Protein AF-A0A955YD32-F1 (afdb_monomer)

Foldseek 3Di:
DDQVVLLVQLLLVVCLVVQLVLVVVVQVVVCVVVVDDRPLVVLSVLLSQLSSLLSSLLSLLQCVQVVQDDDDPSGHRDGNDPCSNVSSLVSLVVSLVSNVVSHVVRSVLSVVLSVLSCQCRPPVRVLCPPPVSVVVSVVSNRD

Solvent-accessible surface area (backbone atoms only — not comparable to full-atom values): 7394 Å² total; per-residue (Å²): 134,57,66,71,60,42,52,51,51,47,31,31,64,74,48,45,65,68,57,49,45,55,64,48,48,55,54,52,47,57,34,58,81,63,72,46,79,93,72,64,67,70,25,49,53,28,38,48,53,14,51,50,29,38,43,28,11,40,34,21,25,40,28,60,64,57,53,36,64,72,90,45,83,74,55,65,61,50,79,70,56,90,60,37,49,57,52,8,52,50,26,30,60,50,15,20,61,41,8,32,74,30,33,65,67,48,15,52,52,39,46,52,43,37,52,43,38,44,43,33,28,34,86,95,58,35,19,60,80,34,95,59,46,28,58,49,43,55,50,68,66,75,104

Nearest PDB structures (foldseek):
  8j8j-assembly1_B  TM=7.551E-01  e=2.997E-01  Mycobacterium tuberculosis H37Rv
  8j8k-assembly1_A  TM=7.435E-01  e=8.328E-01  Mycobacterium tuberculosis H37Rv
  6u1v-assembly1_B  TM=3.460E-01  e=3.253E+00  Streptomyces tsukubensis NRRL18488

Sequence (143 aa):
MSRPVAWWHLARPRMVPFLLLLPFFGFAFAHWDRALEMRGGDGLLWVFAAWTLLNAGTMWLNAELDRDEGDVLLGRAVPVPTGTASAGYVALLACVPVAWVGSPLSGAAAAVCAVLAVFYSHPALAWKGHPVGGPFVNVVGYG

Mean predicted aligned error: 3.74 Å

Secondary structure (DSSP, 8-state):
--HHHHHHHHT-GGGHHHHHHHHHHHHHHHHHHTTPPP--HHHHHHHHHHHHHHHHHHHHHHHHHHTT-S--TTS------TTHHHHHHHHHHHHHHHHHHH-HHHHHHHHHHHHHHHHHH-TTT-GGGSTTHHHHHHHHHH-

pLDDT: mean 93.25, std 6.15, range [55.59, 98.62]

Structure (mmCIF, N/CA/C/O backbone):
data_AF-A0A955YD32-F1
#
_entry.id   AF-A0A955YD32-F1
#
loop_
_atom_site.group_PDB
_atom_site.id
_atom_site.type_symbol
_atom_site.label_atom_id
_atom_site.label_alt_id
_atom_site.label_comp_id
_atom_site.label_asym_id
_atom_site.label_entity_i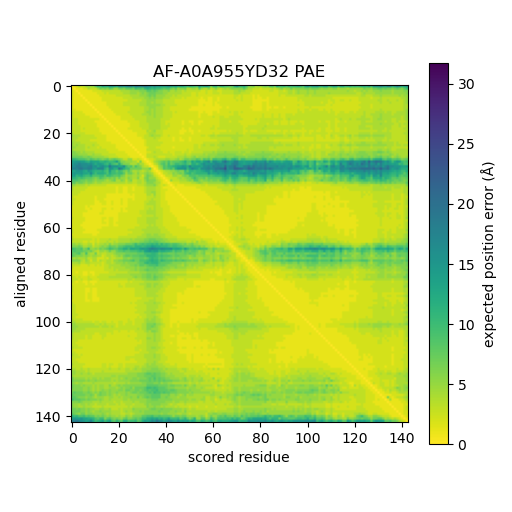d
_atom_site.label_seq_id
_atom_site.pdbx_PDB_ins_code
_atom_site.Cartn_x
_atom_site.Cartn_y
_atom_site.Cartn_z
_atom_site.occupancy
_atom_site.B_iso_or_equiv
_atom_site.auth_seq_id
_atom_site.auth_comp_id
_atom_site.auth_asym_id
_atom_site.auth_atom_id
_atom_site.pdbx_PDB_model_num
ATOM 1 N N . MET A 1 1 ? 1.771 -0.005 25.015 1.00 85.19 1 MET A N 1
ATOM 2 C CA . MET A 1 1 ? 2.536 0.067 23.746 1.00 85.19 1 MET A CA 1
ATOM 3 C C . MET A 1 1 ? 2.438 1.485 23.203 1.00 85.19 1 MET A C 1
ATOM 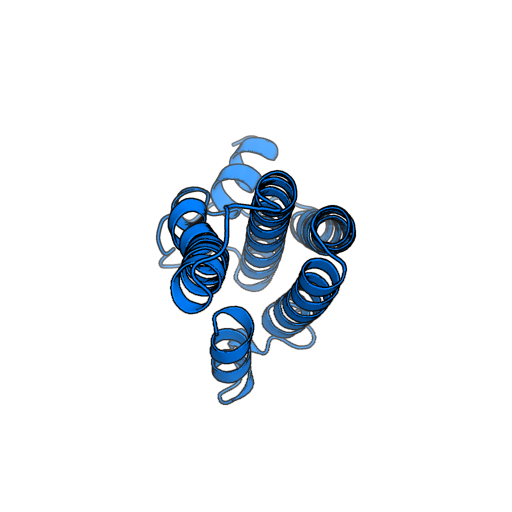5 O O . MET A 1 1 ? 1.363 2.060 23.303 1.00 85.19 1 MET A O 1
ATOM 9 N N . SER A 1 2 ? 3.524 2.071 22.690 1.00 94.00 2 SER A N 1
ATOM 10 C CA . SER A 1 2 ? 3.477 3.417 22.097 1.00 94.00 2 SER A CA 1
ATOM 11 C C . SER A 1 2 ? 2.822 3.391 20.707 1.00 94.00 2 SER A C 1
ATOM 13 O O . SER A 1 2 ? 2.841 2.358 20.034 1.00 94.00 2 SER A O 1
ATOM 15 N N . ARG A 1 3 ? 2.257 4.524 20.257 1.00 94.44 3 ARG A N 1
ATOM 16 C CA . ARG A 1 3 ? 1.618 4.629 18.927 1.00 94.44 3 ARG A CA 1
ATOM 17 C C . ARG A 1 3 ? 2.545 4.213 17.770 1.00 94.44 3 ARG A C 1
ATOM 19 O O . ARG A 1 3 ? 2.097 3.417 16.952 1.00 94.44 3 ARG A O 1
ATOM 26 N N . PRO A 1 4 ? 3.824 4.641 17.714 1.00 95.00 4 PRO A N 1
ATOM 27 C CA . PRO A 1 4 ? 4.719 4.237 16.628 1.00 95.00 4 PRO A CA 1
ATOM 28 C C . PRO A 1 4 ? 4.963 2.726 16.582 1.00 95.00 4 PRO A C 1
ATOM 30 O O . PRO A 1 4 ? 4.997 2.137 15.507 1.00 95.00 4 PRO A O 1
ATOM 33 N N . VAL A 1 5 ? 5.076 2.078 17.746 1.00 95.69 5 VAL A N 1
ATOM 34 C CA . VAL A 1 5 ? 5.266 0.622 17.828 1.00 95.69 5 VAL A CA 1
ATOM 35 C C . VAL A 1 5 ? 4.006 -0.117 17.372 1.00 95.69 5 VAL A C 1
ATOM 37 O O . VAL A 1 5 ? 4.107 -1.115 16.662 1.00 95.69 5 VAL A O 1
ATOM 40 N N . ALA A 1 6 ? 2.820 0.385 17.729 1.00 95.56 6 ALA A N 1
ATOM 41 C CA . ALA A 1 6 ? 1.561 -0.171 17.245 1.00 95.56 6 ALA A CA 1
ATOM 42 C C . ALA A 1 6 ? 1.452 -0.053 15.717 1.00 95.56 6 ALA A C 1
ATOM 44 O O . ALA A 1 6 ? 1.235 -1.061 15.052 1.00 95.56 6 ALA A O 1
ATOM 45 N N . TRP A 1 7 ? 1.700 1.129 15.144 1.00 96.69 7 TRP A N 1
ATOM 46 C CA . TRP A 1 7 ? 1.692 1.321 13.689 1.00 96.69 7 TRP A CA 1
ATOM 47 C C . TRP A 1 7 ? 2.724 0.467 12.961 1.00 96.69 7 TRP A C 1
ATOM 49 O O . TRP A 1 7 ? 2.404 -0.093 11.915 1.00 96.69 7 TRP A O 1
ATOM 59 N N . TRP A 1 8 ? 3.921 0.301 13.525 1.00 96.44 8 TRP A N 1
ATOM 60 C CA . TRP A 1 8 ? 4.927 -0.608 12.982 1.00 96.44 8 TRP A CA 1
ATOM 61 C C . TRP A 1 8 ? 4.416 -2.048 12.913 1.00 96.44 8 TRP A C 1
ATOM 63 O O . TRP A 1 8 ? 4.560 -2.711 11.890 1.00 96.44 8 TRP A O 1
ATOM 73 N N . HIS A 1 9 ? 3.777 -2.540 13.977 1.00 95.44 9 HIS A N 1
ATOM 74 C CA . HIS A 1 9 ? 3.185 -3.874 13.958 1.00 95.44 9 HIS A CA 1
ATOM 75 C C . HIS A 1 9 ? 2.033 -3.972 12.959 1.00 95.44 9 HIS A C 1
ATOM 77 O O . HIS A 1 9 ? 1.997 -4.931 12.184 1.00 95.44 9 HIS A O 1
ATOM 83 N N . LEU A 1 10 ? 1.125 -2.994 12.955 1.00 96.75 10 LEU A N 1
ATOM 84 C CA . LEU A 1 10 ? -0.020 -2.945 12.047 1.00 96.75 10 LEU A CA 1
ATOM 85 C C . LEU A 1 10 ? 0.399 -2.874 10.579 1.00 96.75 10 LEU A C 1
ATOM 87 O O . LEU A 1 10 ? -0.282 -3.452 9.752 1.00 96.75 10 LEU A O 1
ATOM 91 N N . ALA A 1 11 ? 1.545 -2.274 10.247 1.00 96.69 11 ALA A N 1
ATOM 92 C CA . ALA A 1 11 ? 2.058 -2.228 8.876 1.00 96.69 11 ALA A CA 1
ATOM 93 C C . ALA A 1 11 ? 2.521 -3.597 8.329 1.00 96.69 11 ALA A C 1
ATOM 95 O O . ALA A 1 11 ? 2.896 -3.693 7.163 1.00 96.69 11 ALA A O 1
ATOM 96 N N . ARG A 1 12 ? 2.530 -4.657 9.155 1.00 95.88 12 ARG A N 1
ATOM 97 C CA . ARG A 1 12 ? 2.945 -6.025 8.783 1.00 95.88 12 ARG A CA 1
ATOM 98 C C . ARG A 1 12 ? 4.284 -6.060 8.028 1.00 95.88 12 ARG A C 1
ATOM 100 O O . ARG A 1 12 ? 4.360 -6.604 6.929 1.00 95.88 12 ARG A O 1
ATOM 107 N N . PRO A 1 13 ? 5.385 -5.550 8.611 1.00 95.88 13 PRO A N 1
ATOM 108 C CA . PRO A 1 13 ? 6.667 -5.413 7.912 1.00 95.88 13 PRO A CA 1
ATOM 109 C C . PRO A 1 13 ? 7.230 -6.746 7.403 1.00 95.88 13 PRO A C 1
ATOM 111 O O . PRO A 1 13 ? 7.948 -6.770 6.412 1.00 95.88 13 PRO A O 1
ATOM 114 N N . ARG A 1 14 ? 6.867 -7.874 8.030 1.00 95.69 14 ARG A N 1
ATOM 115 C CA . ARG A 1 14 ? 7.253 -9.216 7.564 1.00 95.69 14 ARG A CA 1
ATOM 116 C C . ARG A 1 14 ? 6.643 -9.593 6.211 1.00 95.69 14 ARG A C 1
ATOM 118 O O . ARG A 1 1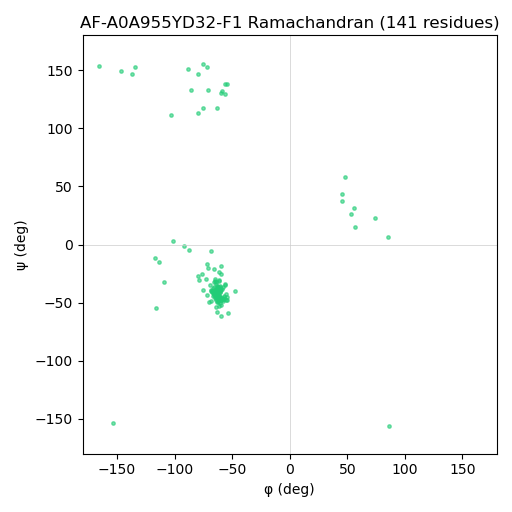4 ? 7.183 -10.470 5.554 1.00 95.69 14 ARG A O 1
ATOM 125 N N . MET A 1 15 ? 5.551 -8.949 5.799 1.00 93.69 15 MET A N 1
ATOM 126 C CA . MET A 1 15 ? 4.925 -9.154 4.492 1.00 93.69 15 MET A CA 1
ATOM 127 C C . MET A 1 15 ? 5.657 -8.394 3.378 1.00 93.69 15 MET A C 1
ATOM 129 O O . MET A 1 15 ? 5.653 -8.836 2.233 1.00 93.69 15 MET A O 1
ATOM 133 N N . VAL A 1 16 ? 6.334 -7.289 3.715 1.00 95.50 16 VAL A N 1
ATOM 134 C CA . VAL A 1 16 ? 6.973 -6.388 2.743 1.00 95.50 16 VAL A CA 1
ATOM 135 C C . VAL A 1 16 ? 7.936 -7.115 1.801 1.00 95.50 16 VAL A C 1
ATOM 137 O O . VAL A 1 16 ? 7.779 -6.929 0.600 1.00 95.50 16 VAL A O 1
ATOM 140 N N . PRO A 1 17 ? 8.862 -7.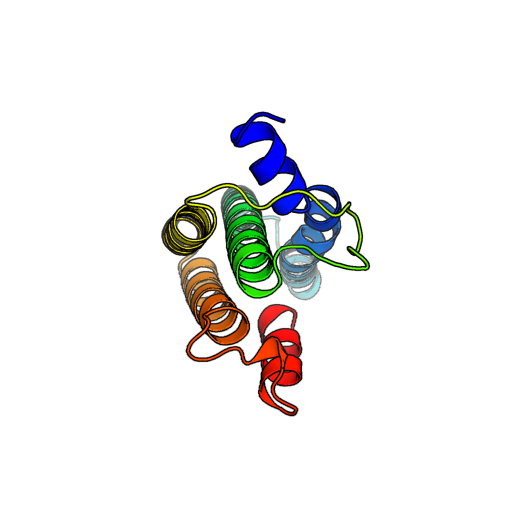988 2.251 1.00 96.19 17 PRO A N 1
ATOM 141 C CA . PRO A 1 17 ? 9.753 -8.690 1.328 1.00 96.19 17 PRO A CA 1
ATOM 142 C C . PRO A 1 17 ? 9.001 -9.464 0.241 1.00 96.19 17 PRO A C 1
ATOM 144 O O . PRO A 1 17 ? 9.362 -9.366 -0.925 1.00 96.19 17 PRO A O 1
ATOM 147 N N . PHE A 1 18 ? 7.918 -10.160 0.599 1.00 93.69 18 PHE A N 1
ATOM 148 C CA . PHE A 1 18 ? 7.100 -10.917 -0.353 1.00 93.69 18 PHE A CA 1
ATOM 149 C C . PHE A 1 18 ? 6.371 -10.004 -1.339 1.00 93.69 18 PHE A C 1
ATOM 151 O O . PHE A 1 18 ? 6.272 -10.326 -2.518 1.00 93.69 18 PHE A O 1
ATOM 158 N N . LEU A 1 19 ? 5.908 -8.842 -0.875 1.00 93.19 19 LEU A N 1
ATOM 159 C CA . LEU A 1 19 ? 5.280 -7.843 -1.738 1.00 93.19 19 LEU A CA 1
ATOM 160 C C . LEU A 1 19 ? 6.273 -7.225 -2.717 1.00 93.19 19 LEU A C 1
ATOM 162 O O . LEU A 1 19 ? 5.925 -7.006 -3.868 1.00 93.19 19 LEU A O 1
ATOM 166 N N . LEU A 1 20 ? 7.502 -6.948 -2.278 1.00 95.62 20 LEU A N 1
ATOM 167 C CA . LEU A 1 20 ? 8.532 -6.344 -3.126 1.00 95.62 20 LEU A CA 1
ATOM 168 C C . LEU A 1 20 ? 9.058 -7.307 -4.196 1.00 95.62 20 LEU A C 1
ATOM 170 O O . LEU A 1 20 ? 9.575 -6.849 -5.217 1.00 95.62 20 LEU A O 1
ATOM 174 N N . LEU A 1 21 ? 8.874 -8.620 -4.017 1.00 95.38 21 LEU A N 1
ATOM 175 C CA . LEU A 1 21 ? 9.172 -9.597 -5.063 1.00 95.38 21 LEU A CA 1
ATOM 176 C C . LEU A 1 21 ? 8.321 -9.380 -6.321 1.00 95.38 21 LEU A C 1
ATOM 178 O O . LEU A 1 21 ? 8.825 -9.619 -7.409 1.00 95.38 21 LEU A O 1
ATOM 182 N N . LEU A 1 22 ? 7.084 -8.884 -6.207 1.00 91.94 22 LEU A N 1
ATOM 183 C CA . LEU A 1 22 ? 6.215 -8.615 -7.362 1.00 91.94 22 LEU A CA 1
ATOM 184 C C . LEU A 1 22 ? 6.829 -7.591 -8.340 1.00 91.94 22 LEU A C 1
ATOM 186 O O . LEU A 1 22 ? 7.120 -7.965 -9.480 1.00 91.94 22 LEU A O 1
ATOM 190 N N . PRO A 1 23 ? 7.104 -6.331 -7.936 1.00 92.81 23 PRO A N 1
ATOM 191 C CA . PRO A 1 23 ? 7.744 -5.367 -8.826 1.00 92.81 23 PRO A CA 1
ATOM 192 C C . PRO A 1 23 ? 9.172 -5.779 -9.198 1.00 92.81 23 PRO A C 1
ATOM 194 O O . PRO A 1 23 ? 9.603 -5.503 -10.316 1.00 92.81 23 PRO A O 1
ATOM 197 N N . PHE A 1 24 ? 9.901 -6.469 -8.312 1.00 95.00 24 PHE A N 1
ATOM 198 C CA . PHE A 1 24 ? 11.233 -6.983 -8.634 1.00 95.00 24 PHE A CA 1
ATOM 199 C C . PHE A 1 24 ? 11.196 -8.007 -9.774 1.00 95.00 24 PHE A C 1
ATOM 201 O O . PHE A 1 24 ? 11.964 -7.883 -10.726 1.00 95.00 24 PHE A O 1
ATOM 208 N N . PHE A 1 25 ? 10.300 -8.995 -9.714 1.00 93.50 25 PHE A N 1
ATOM 209 C CA . PHE A 1 25 ? 10.164 -9.993 -10.771 1.00 93.50 25 PHE A CA 1
ATOM 210 C C . PHE A 1 25 ? 9.657 -9.375 -12.066 1.00 93.50 25 PHE A C 1
ATOM 212 O O . PHE A 1 25 ? 10.198 -9.703 -13.116 1.00 93.50 25 PHE A O 1
ATOM 219 N N . GLY A 1 26 ? 8.702 -8.442 -12.010 1.00 90.25 26 GLY A N 1
ATOM 220 C CA . GLY A 1 26 ? 8.276 -7.694 -13.196 1.00 90.25 26 GLY A CA 1
ATOM 221 C C . GLY A 1 26 ? 9.444 -6.957 -13.863 1.00 90.25 26 GLY A C 1
ATOM 222 O O . GLY A 1 26 ? 9.643 -7.065 -15.073 1.00 90.25 26 GLY A O 1
ATOM 223 N N . PHE A 1 27 ? 10.277 -6.279 -13.068 1.00 91.25 27 PHE A N 1
ATOM 224 C CA . PHE A 1 27 ? 11.481 -5.600 -13.548 1.00 91.25 27 PHE A CA 1
ATOM 225 C C . PHE A 1 27 ? 12.506 -6.577 -14.144 1.00 91.25 27 PHE A C 1
ATOM 227 O O . PHE A 1 27 ? 12.999 -6.356 -15.252 1.00 91.25 27 PHE A O 1
ATOM 234 N N . ALA A 1 28 ? 12.827 -7.658 -13.430 1.00 91.31 28 ALA A N 1
ATOM 235 C CA . ALA A 1 28 ? 13.807 -8.650 -13.864 1.00 91.31 28 ALA A CA 1
ATOM 236 C C . ALA A 1 28 ? 13.351 -9.373 -15.138 1.00 91.31 28 ALA A C 1
ATOM 238 O O . ALA A 1 28 ? 14.138 -9.539 -16.069 1.00 91.31 28 ALA A O 1
ATOM 239 N N . PHE A 1 29 ? 12.071 -9.741 -15.206 1.00 90.75 29 PHE A N 1
ATOM 240 C CA . PHE A 1 29 ? 11.473 -10.382 -16.369 1.00 90.75 29 PHE A CA 1
ATOM 241 C C . PHE A 1 29 ? 11.506 -9.467 -17.595 1.00 90.75 29 PHE A C 1
ATOM 243 O O . PHE A 1 29 ? 11.912 -9.909 -18.664 1.00 90.75 29 PHE A O 1
ATOM 250 N N . ALA A 1 30 ? 11.174 -8.181 -17.442 1.00 87.50 30 ALA A N 1
ATOM 251 C CA . ALA A 1 30 ? 11.227 -7.219 -18.543 1.00 87.50 30 ALA A CA 1
ATOM 252 C C . ALA A 1 30 ? 12.642 -7.051 -19.130 1.00 87.50 30 ALA A C 1
ATOM 254 O O . ALA A 1 30 ? 12.792 -6.882 -20.340 1.00 87.50 30 ALA A O 1
ATOM 255 N N . HIS A 1 31 ? 13.683 -7.121 -18.294 1.00 87.19 31 HIS A N 1
ATOM 256 C CA . HIS A 1 31 ? 15.075 -7.062 -18.752 1.00 87.19 31 HIS A CA 1
ATOM 257 C C . HIS A 1 31 ? 15.532 -8.370 -19.395 1.00 87.19 31 HIS A C 1
ATOM 259 O O . HIS A 1 31 ? 16.239 -8.338 -20.402 1.00 87.19 31 HIS A O 1
ATOM 265 N N . TRP A 1 32 ? 15.106 -9.505 -18.835 1.00 87.31 32 TRP A N 1
ATOM 266 C CA . TRP A 1 32 ? 15.398 -10.829 -19.372 1.00 87.31 32 TRP A CA 1
ATOM 267 C C . TRP A 1 32 ? 14.776 -11.032 -20.757 1.00 87.31 32 TRP A C 1
ATOM 269 O O . TRP A 1 32 ? 15.494 -11.343 -21.703 1.00 87.31 32 TRP A O 1
ATOM 279 N N . ASP A 1 33 ? 13.463 -10.809 -20.888 1.00 82.31 33 ASP A N 1
ATOM 280 C CA . ASP A 1 33 ? 12.694 -11.006 -22.129 1.00 82.31 33 ASP A CA 1
ATOM 281 C C . ASP A 1 33 ? 13.271 -10.206 -23.303 1.00 82.31 33 ASP A C 1
ATOM 283 O O . ASP A 1 33 ? 13.274 -10.640 -24.453 1.00 82.31 33 ASP A O 1
ATOM 287 N N . ARG A 1 34 ? 13.820 -9.029 -23.002 1.00 77.88 34 ARG A N 1
ATOM 288 C CA . ARG A 1 34 ? 14.340 -8.098 -24.000 1.00 77.88 34 ARG A CA 1
ATOM 289 C C . ARG A 1 34 ? 15.864 -8.124 -24.142 1.00 77.88 34 ARG A C 1
ATOM 291 O O . ARG A 1 34 ? 16.383 -7.323 -24.917 1.00 77.88 34 ARG A O 1
ATOM 298 N N . ALA A 1 35 ? 16.565 -9.006 -23.418 1.00 80.31 35 ALA A N 1
ATOM 299 C CA . ALA A 1 35 ? 18.031 -9.066 -23.341 1.00 80.31 35 ALA A CA 1
ATOM 300 C C . ALA A 1 35 ? 18.679 -7.677 -23.146 1.00 80.31 35 ALA A C 1
ATOM 302 O O . ALA A 1 35 ? 19.705 -7.355 -23.748 1.00 80.31 35 ALA A O 1
ATOM 303 N N . LEU A 1 36 ? 18.033 -6.821 -22.348 1.00 77.44 36 LEU A N 1
ATOM 304 C CA . LEU A 1 36 ? 18.440 -5.428 -22.187 1.00 77.44 36 LEU A CA 1
ATOM 305 C C . LEU A 1 36 ? 19.616 -5.312 -21.223 1.00 77.44 36 LEU A C 1
ATOM 307 O O . LEU A 1 36 ? 19.687 -6.008 -20.210 1.00 77.44 36 LEU A O 1
ATOM 311 N N . GLU A 1 37 ? 20.482 -4.334 -21.482 1.00 82.31 37 GLU A N 1
ATOM 312 C CA . GLU A 1 37 ? 21.335 -3.786 -20.431 1.00 82.31 37 GLU A CA 1
ATOM 313 C C . GLU A 1 37 ? 20.459 -3.287 -19.277 1.00 82.31 37 GLU A C 1
ATOM 315 O O . GLU A 1 37 ? 19.423 -2.654 -19.498 1.00 82.31 37 GLU A O 1
ATOM 320 N N . MET A 1 38 ? 20.883 -3.553 -18.043 1.00 80.44 38 MET A N 1
ATOM 321 C CA . MET A 1 38 ? 20.127 -3.160 -16.858 1.00 80.44 38 MET A CA 1
ATOM 322 C C . MET A 1 38 ? 20.018 -1.632 -16.769 1.00 80.44 38 MET A C 1
ATOM 324 O O . MET A 1 38 ? 21.027 -0.937 -16.647 1.00 80.44 38 MET A O 1
ATOM 328 N N . ARG A 1 39 ? 18.791 -1.101 -16.834 1.00 81.94 39 ARG A N 1
ATOM 329 C CA . ARG A 1 39 ? 18.494 0.341 -16.778 1.00 81.94 39 ARG A CA 1
ATOM 330 C C . ARG A 1 39 ? 17.322 0.610 -15.829 1.00 81.94 39 ARG A C 1
ATOM 332 O O . ARG A 1 39 ? 16.475 -0.249 -15.619 1.00 81.94 39 ARG A O 1
ATOM 339 N N . GLY A 1 40 ? 17.276 1.806 -15.239 1.00 83.88 40 GLY A N 1
ATOM 340 C CA . GLY A 1 40 ? 16.177 2.218 -14.348 1.00 83.88 40 GLY A CA 1
ATOM 341 C C . GLY A 1 40 ? 16.185 1.572 -12.955 1.00 83.88 40 GLY A C 1
ATOM 342 O O . GLY A 1 40 ? 15.139 1.484 -12.312 1.00 83.88 40 GLY A O 1
ATOM 343 N N . GLY A 1 41 ? 17.340 1.092 -12.479 1.00 88.75 41 GLY A N 1
ATOM 344 C CA . GLY A 1 41 ? 17.464 0.510 -11.135 1.00 88.75 41 GLY A CA 1
ATOM 345 C C . GLY A 1 41 ? 17.223 1.521 -10.004 1.00 88.75 41 GLY A C 1
ATOM 346 O O . GLY A 1 41 ? 16.710 1.163 -8.949 1.00 88.75 41 GLY A O 1
ATOM 347 N N . ASP A 1 42 ? 17.524 2.796 -10.240 1.00 91.75 42 ASP A N 1
ATOM 348 C CA . ASP A 1 42 ? 17.146 3.921 -9.383 1.00 91.75 42 ASP A CA 1
ATOM 349 C C . ASP A 1 42 ? 15.621 4.078 -9.290 1.00 91.75 42 ASP A C 1
ATOM 351 O O . ASP A 1 42 ? 15.074 4.218 -8.195 1.00 91.75 42 ASP A O 1
ATOM 355 N N . GLY A 1 43 ? 14.921 3.954 -10.421 1.00 94.00 43 GLY A N 1
ATOM 356 C CA . GLY A 1 43 ? 13.460 3.927 -10.469 1.00 94.00 43 GLY A CA 1
ATOM 357 C C . GLY A 1 43 ? 12.861 2.783 -9.645 1.00 94.00 43 GLY A C 1
ATOM 358 O O . GLY A 1 43 ? 11.870 2.979 -8.940 1.00 94.00 43 GLY A O 1
ATOM 359 N N . LEU A 1 44 ? 13.495 1.606 -9.654 1.00 95.00 44 LEU A N 1
ATOM 360 C CA . LEU A 1 44 ? 13.061 0.451 -8.862 1.00 95.00 44 LEU A CA 1
ATOM 361 C C . LEU A 1 44 ? 13.119 0.713 -7.346 1.00 95.00 44 LEU A C 1
ATOM 363 O O . LEU A 1 44 ? 12.230 0.271 -6.619 1.00 95.00 44 LEU A O 1
ATOM 367 N N . LEU A 1 45 ? 14.103 1.476 -6.858 1.00 96.31 45 LEU A N 1
ATOM 368 C CA . LEU A 1 45 ? 14.1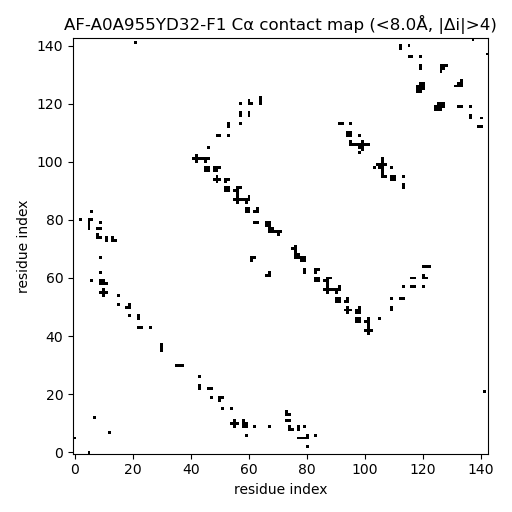73 1.851 -5.438 1.00 96.31 45 LEU A CA 1
ATOM 369 C C . LEU A 1 45 ? 12.985 2.730 -5.022 1.00 96.31 45 LEU A C 1
ATOM 371 O O . LEU A 1 45 ? 12.402 2.518 -3.956 1.00 96.31 45 LEU A O 1
ATOM 375 N N . TRP A 1 46 ? 12.581 3.671 -5.880 1.00 97.62 46 TRP A N 1
ATOM 376 C CA . TRP A 1 46 ? 11.382 4.485 -5.663 1.00 97.62 46 TRP A CA 1
ATOM 377 C C . TRP A 1 46 ? 10.107 3.641 -5.672 1.00 97.62 46 TRP A C 1
ATOM 379 O O . TRP A 1 46 ? 9.236 3.831 -4.823 1.00 97.62 46 TRP A O 1
ATOM 389 N N . VAL A 1 47 ? 10.025 2.652 -6.566 1.00 96.75 47 VAL A N 1
ATOM 390 C CA . VAL A 1 47 ? 8.925 1.678 -6.588 1.00 96.75 47 VAL A CA 1
ATOM 391 C C . VAL A 1 47 ? 8.874 0.880 -5.285 1.00 96.75 47 VAL A C 1
ATOM 393 O O . VAL A 1 47 ? 7.801 0.743 -4.705 1.00 96.75 47 VAL A O 1
ATOM 396 N N . PHE A 1 48 ? 10.005 0.412 -4.753 1.00 97.81 48 PHE A N 1
ATOM 397 C CA . PHE A 1 48 ? 10.024 -0.304 -3.472 1.00 97.81 48 PHE A CA 1
ATOM 398 C C . PHE A 1 48 ? 9.584 0.566 -2.293 1.00 97.81 48 PHE A C 1
ATOM 400 O O . PHE A 1 48 ? 8.806 0.115 -1.445 1.00 97.81 48 PHE A O 1
ATOM 407 N N . ALA A 1 49 ? 10.036 1.821 -2.246 1.00 98.19 49 ALA A N 1
ATOM 408 C CA . ALA A 1 49 ? 9.594 2.773 -1.233 1.00 98.19 49 ALA A CA 1
ATOM 409 C C . ALA A 1 49 ? 8.076 3.004 -1.319 1.00 98.19 49 ALA A C 1
ATOM 411 O O . ALA A 1 49 ? 7.374 2.917 -0.308 1.00 98.19 49 ALA A O 1
ATOM 412 N N . ALA A 1 50 ? 7.552 3.210 -2.529 1.00 98.12 50 ALA A N 1
ATOM 413 C CA . ALA A 1 50 ? 6.125 3.384 -2.759 1.00 98.12 50 ALA A CA 1
ATOM 414 C C . ALA A 1 50 ? 5.307 2.142 -2.382 1.00 98.12 50 ALA A C 1
ATOM 416 O O . ALA A 1 50 ? 4.304 2.274 -1.687 1.00 98.12 50 ALA A O 1
ATOM 417 N N . TRP A 1 51 ? 5.736 0.936 -2.762 1.00 97.69 51 TRP A N 1
ATOM 418 C CA . TRP A 1 51 ? 5.031 -0.305 -2.415 1.00 97.69 51 TRP A CA 1
ATOM 419 C C . TRP A 1 51 ? 5.044 -0.574 -0.908 1.00 97.69 51 TRP A C 1
ATOM 421 O O . TRP A 1 51 ? 4.072 -1.094 -0.362 1.00 97.69 51 TRP A O 1
ATOM 431 N N . THR A 1 52 ? 6.101 -0.161 -0.208 1.00 98.12 52 THR A N 1
ATOM 432 C CA . THR A 1 52 ? 6.157 -0.234 1.258 1.00 98.12 52 THR A CA 1
ATOM 433 C C . THR A 1 52 ? 5.131 0.703 1.902 1.00 98.12 52 THR A C 1
ATOM 435 O O . THR A 1 52 ? 4.428 0.294 2.829 1.00 98.12 52 THR A O 1
ATOM 438 N N . LEU A 1 53 ? 4.996 1.934 1.391 1.00 98.44 53 LEU A N 1
ATOM 439 C CA . LEU A 1 53 ? 3.972 2.889 1.836 1.00 98.44 53 LEU A CA 1
ATOM 440 C C . LEU A 1 53 ? 2.556 2.403 1.512 1.00 98.44 53 LEU A C 1
ATOM 442 O O . LEU A 1 53 ? 1.684 2.452 2.375 1.00 98.44 53 LEU A O 1
ATOM 446 N N . LEU A 1 54 ? 2.344 1.890 0.299 1.00 97.94 54 LEU A N 1
ATOM 447 C CA . LEU A 1 54 ? 1.079 1.305 -0.142 1.00 97.94 54 LEU A CA 1
ATOM 448 C C . LEU A 1 54 ? 0.661 0.154 0.784 1.00 97.94 54 LEU A C 1
ATOM 450 O O . LEU A 1 54 ? -0.476 0.122 1.253 1.00 97.94 54 LEU A O 1
ATOM 454 N N . ASN A 1 55 ? 1.592 -0.749 1.108 1.00 97.50 55 ASN A N 1
ATOM 455 C CA . ASN A 1 55 ? 1.368 -1.829 2.064 1.00 97.50 55 ASN A CA 1
ATOM 456 C C . ASN A 1 55 ? 0.989 -1.295 3.450 1.00 97.50 55 ASN A C 1
ATOM 458 O O . ASN A 1 55 ? -0.029 -1.703 4.004 1.00 97.50 55 ASN A O 1
ATOM 462 N N . ALA A 1 56 ? 1.781 -0.371 4.002 1.00 98.12 56 ALA A N 1
ATOM 463 C CA . ALA A 1 56 ? 1.509 0.197 5.319 1.00 98.12 56 ALA A CA 1
ATOM 464 C C . ALA A 1 56 ? 0.122 0.857 5.363 1.00 98.12 56 ALA A C 1
ATOM 466 O O . ALA A 1 56 ? -0.665 0.566 6.262 1.00 98.12 56 ALA A O 1
ATOM 467 N N . GLY A 1 57 ? -0.205 1.667 4.352 1.00 98.19 57 GLY A N 1
ATOM 468 C CA . GLY A 1 57 ? -1.496 2.336 4.232 1.00 98.19 57 GLY A CA 1
ATOM 469 C C . GLY A 1 57 ? -2.666 1.357 4.165 1.00 98.19 57 GLY A C 1
ATOM 470 O O . GLY A 1 57 ? -3.624 1.483 4.927 1.00 98.19 57 GLY A O 1
ATOM 471 N N . THR A 1 58 ? -2.548 0.329 3.322 1.00 97.12 58 THR A N 1
ATOM 472 C CA . THR A 1 58 ? -3.563 -0.726 3.175 1.00 97.12 58 THR A CA 1
ATOM 473 C C . THR A 1 58 ? -3.770 -1.486 4.484 1.00 97.12 58 THR A C 1
ATOM 475 O O . THR A 1 58 ? -4.904 -1.694 4.914 1.00 97.12 58 THR A O 1
ATOM 478 N N . MET A 1 59 ? -2.687 -1.877 5.161 1.00 97.00 59 MET A N 1
ATOM 479 C CA . MET A 1 59 ? -2.785 -2.624 6.416 1.00 97.00 59 MET A CA 1
ATOM 480 C C . MET A 1 59 ? -3.343 -1.776 7.562 1.00 97.00 59 MET A C 1
ATOM 482 O O . MET A 1 59 ? -4.100 -2.290 8.381 1.00 97.00 59 MET A O 1
ATOM 486 N N . TRP A 1 60 ? -3.033 -0.480 7.610 1.00 98.06 60 TRP A N 1
ATOM 487 C CA . TRP A 1 60 ? -3.621 0.434 8.590 1.00 98.06 60 TRP A CA 1
ATOM 488 C C . TRP A 1 60 ? -5.122 0.631 8.377 1.00 98.06 60 TRP A C 1
ATOM 490 O O . TRP A 1 60 ? -5.870 0.594 9.352 1.00 98.06 60 TRP A O 1
ATOM 500 N N . LEU A 1 61 ? -5.587 0.780 7.132 1.00 97.62 61 LEU A N 1
ATOM 501 C CA . LEU A 1 61 ? -7.026 0.853 6.863 1.00 97.62 61 LEU A CA 1
ATOM 502 C C . LEU A 1 61 ? -7.739 -0.468 7.179 1.00 97.62 61 LEU A C 1
ATOM 504 O O . LEU A 1 61 ? -8.811 -0.441 7.779 1.00 97.62 61 LEU A O 1
ATOM 508 N N . ASN A 1 62 ? -7.132 -1.612 6.844 1.00 95.62 62 ASN A N 1
ATOM 509 C CA . ASN A 1 62 ? -7.654 -2.927 7.235 1.00 95.62 62 ASN A CA 1
ATOM 510 C C . ASN A 1 62 ? -7.790 -3.048 8.754 1.00 95.62 62 ASN A C 1
ATOM 512 O O . ASN A 1 62 ? -8.846 -3.420 9.251 1.00 95.62 62 ASN A O 1
ATOM 516 N N . ALA A 1 63 ? -6.744 -2.685 9.496 1.00 95.81 63 ALA A N 1
ATOM 517 C CA . ALA A 1 63 ? -6.763 -2.738 10.950 1.00 95.81 63 ALA A CA 1
ATOM 518 C C . ALA A 1 63 ? -7.838 -1.822 11.552 1.00 95.81 63 ALA A C 1
ATOM 520 O O . ALA A 1 63 ? -8.490 -2.201 12.516 1.00 95.81 63 ALA A O 1
ATOM 521 N N . GLU A 1 64 ? -8.057 -0.630 10.991 1.00 96.31 64 GLU A N 1
ATOM 522 C CA . GLU A 1 64 ? -9.125 0.260 11.457 1.00 96.31 64 GLU A CA 1
ATOM 523 C C . GLU A 1 64 ? -10.518 -0.357 11.259 1.00 96.31 64 GLU A C 1
ATOM 525 O O . GLU A 1 64 ? -11.353 -0.259 12.162 1.00 96.31 64 GLU A O 1
ATOM 530 N N . LEU A 1 65 ? -10.756 -0.999 10.110 1.00 95.12 65 LEU A N 1
ATOM 531 C CA . LEU A 1 65 ? -12.026 -1.656 9.796 1.00 95.12 65 LEU A CA 1
ATOM 532 C C . LEU A 1 65 ? -12.263 -2.888 10.678 1.00 95.12 65 LEU A C 1
ATOM 534 O O . LEU A 1 65 ? -13.327 -3.020 11.278 1.00 95.12 65 LEU A O 1
ATOM 538 N N . ASP A 1 66 ? -11.260 -3.759 10.778 1.00 93.81 66 ASP A N 1
ATOM 539 C CA . ASP A 1 66 ? -11.372 -5.073 11.422 1.00 93.81 66 ASP A CA 1
ATOM 540 C C . ASP A 1 66 ? -10.998 -5.054 12.914 1.00 93.81 66 ASP A C 1
ATOM 542 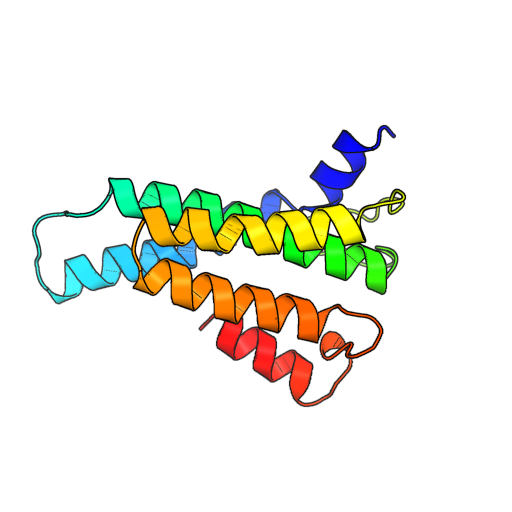O O . ASP A 1 66 ? -10.989 -6.091 13.571 1.00 93.81 66 ASP A O 1
ATOM 546 N N . ARG A 1 67 ? -10.603 -3.889 13.444 1.00 94.31 67 ARG A N 1
ATOM 547 C CA . ARG A 1 67 ? -10.057 -3.699 14.805 1.00 94.31 67 ARG A CA 1
ATOM 548 C C . ARG A 1 67 ? -8.821 -4.534 15.135 1.00 94.31 67 ARG A C 1
ATOM 550 O O . ARG A 1 67 ? -8.394 -4.579 16.286 1.00 94.31 67 ARG A O 1
ATOM 557 N N . ASP A 1 68 ? -8.197 -5.090 14.103 1.00 92.00 68 ASP A N 1
ATOM 558 C CA . ASP A 1 68 ? -7.060 -5.999 14.192 1.00 92.00 68 ASP A CA 1
ATOM 559 C C . ASP A 1 68 ? -7.313 -7.236 15.070 1.00 92.00 68 ASP A C 1
ATOM 561 O O . ASP A 1 68 ? -6.403 -7.745 15.728 1.00 92.00 68 ASP A O 1
ATOM 565 N N . GLU A 1 69 ? -8.563 -7.698 15.099 1.00 89.44 69 GLU A N 1
ATOM 566 C CA . GLU A 1 69 ? -8.994 -8.854 15.881 1.00 89.44 69 GLU A CA 1
ATOM 567 C C . GLU A 1 69 ? -8.845 -10.169 15.092 1.00 89.44 69 GLU A C 1
ATOM 569 O O . GLU A 1 69 ? -8.941 -10.204 13.864 1.00 89.44 69 GLU A O 1
ATOM 574 N N . GLY A 1 70 ? -8.629 -11.275 15.810 1.00 83.56 70 GLY A N 1
ATOM 575 C CA . GLY A 1 70 ? -8.526 -12.620 15.232 1.00 83.56 70 GLY A CA 1
ATOM 576 C C . GLY A 1 70 ? -7.126 -13.008 14.740 1.00 83.56 70 GLY A C 1
ATOM 577 O O . GLY A 1 70 ? -6.106 -12.512 15.228 1.00 83.56 70 GLY A O 1
ATOM 578 N N . ASP A 1 71 ? -7.087 -13.954 13.798 1.00 83.81 71 ASP A N 1
ATOM 579 C CA . ASP A 1 71 ? -5.844 -14.486 13.242 1.00 83.81 71 ASP A CA 1
ATOM 580 C C . ASP A 1 71 ? -5.203 -13.493 12.271 1.00 83.81 71 ASP A C 1
ATOM 582 O O . ASP A 1 71 ? -5.738 -13.155 11.214 1.00 83.81 71 ASP A O 1
ATOM 586 N N . VAL A 1 72 ? -3.998 -13.050 12.625 1.00 84.94 72 VAL A N 1
ATOM 587 C CA . VAL A 1 72 ? -3.233 -12.079 11.850 1.00 84.94 72 VAL A CA 1
ATOM 588 C C . VAL A 1 72 ? -2.121 -12.778 11.076 1.00 84.94 72 VAL A C 1
ATOM 590 O O . VAL A 1 72 ? -1.112 -13.204 11.647 1.00 84.94 72 VAL A O 1
ATOM 593 N N . LEU A 1 73 ? -2.251 -12.810 9.750 1.00 83.12 73 LEU A N 1
ATOM 594 C CA . LEU A 1 73 ? -1.213 -13.333 8.867 1.00 83.12 73 LEU A CA 1
ATOM 595 C C . LEU A 1 73 ? 0.101 -12.541 9.024 1.00 83.12 73 LEU A C 1
ATOM 597 O O . LEU A 1 73 ? 0.118 -11.311 8.966 1.00 83.12 73 LEU A O 1
ATOM 601 N N . LEU A 1 74 ? 1.217 -13.259 9.209 1.00 87.00 74 LEU A N 1
ATOM 602 C CA . LEU A 1 74 ? 2.580 -12.706 9.311 1.00 87.00 74 LEU A CA 1
ATOM 603 C C . LEU A 1 74 ? 2.749 -11.598 10.374 1.00 87.00 74 LEU A C 1
ATOM 605 O O . LEU A 1 74 ? 3.663 -10.770 10.297 1.00 87.00 74 LEU A O 1
ATOM 609 N N . GLY A 1 75 ? 1.911 -11.602 11.410 1.00 87.44 75 GLY A N 1
ATOM 610 C CA . GLY A 1 75 ? 1.897 -10.568 12.435 1.00 87.44 75 GLY A CA 1
ATOM 611 C C . GLY A 1 75 ? 1.373 -11.063 13.775 1.00 87.44 75 GLY A C 1
ATOM 612 O O . GLY A 1 75 ? 1.509 -12.229 14.129 1.00 87.44 75 GLY A O 1
ATOM 613 N N . ARG A 1 76 ? 0.836 -10.123 14.548 1.00 89.88 76 ARG A N 1
ATOM 614 C CA . ARG A 1 76 ? 0.067 -10.376 15.766 1.00 89.88 76 ARG A CA 1
ATOM 615 C C . ARG A 1 76 ? -1.004 -9.300 15.881 1.00 89.88 76 ARG A C 1
ATOM 617 O O . ARG A 1 76 ? -0.743 -8.167 15.462 1.00 89.88 76 ARG A O 1
ATOM 624 N N . ALA A 1 77 ? -2.132 -9.651 16.485 1.00 92.69 77 ALA A N 1
ATOM 625 C CA . ALA A 1 77 ? -3.161 -8.693 16.859 1.00 92.69 77 ALA A CA 1
ATOM 626 C C . ALA A 1 77 ? -2.579 -7.647 17.817 1.00 92.69 77 ALA A C 1
ATOM 628 O O . ALA A 1 77 ? -1.871 -7.983 18.779 1.00 92.69 77 ALA A O 1
ATOM 629 N N . VAL A 1 78 ? -2.838 -6.373 17.542 1.00 94.44 78 VAL A N 1
ATOM 630 C CA . VAL A 1 78 ? -2.465 -5.262 18.419 1.00 94.44 78 VAL A CA 1
ATOM 631 C C . VAL A 1 78 ? -3.604 -4.250 18.524 1.00 94.44 78 VAL A C 1
ATOM 633 O O . VAL A 1 78 ? -4.288 -4.010 17.535 1.00 94.44 78 VAL A O 1
ATOM 636 N N . PRO A 1 79 ? -3.783 -3.579 19.680 1.00 95.38 79 PRO A N 1
ATOM 637 C CA . PRO A 1 79 ? -4.769 -2.512 19.789 1.00 95.38 79 PRO A CA 1
ATOM 638 C C . PRO A 1 79 ? -4.524 -1.422 18.744 1.00 95.38 79 PRO A C 1
ATOM 640 O O . PRO A 1 79 ? -3.405 -0.908 18.632 1.00 95.38 79 PRO A O 1
ATOM 643 N N . VAL A 1 80 ? -5.576 -1.055 18.016 1.00 96.88 80 VAL A N 1
ATOM 644 C CA . VAL A 1 80 ? -5.512 -0.050 16.952 1.00 96.88 80 VAL A CA 1
ATOM 645 C C . VAL A 1 80 ? -5.530 1.350 17.570 1.00 96.88 80 VAL A C 1
ATOM 647 O O . VAL A 1 80 ? -6.527 1.741 18.181 1.00 96.88 80 VAL A O 1
ATOM 650 N N . PRO A 1 81 ? -4.437 2.131 17.475 1.00 96.75 81 PRO A N 1
ATOM 651 C CA . PRO A 1 81 ? -4.405 3.463 18.058 1.00 96.75 81 PRO A CA 1
ATOM 652 C C . PRO A 1 81 ? -5.278 4.436 17.253 1.00 96.75 81 PRO A C 1
ATOM 654 O O . PRO A 1 81 ? -5.431 4.315 16.039 1.00 96.75 81 PRO A O 1
ATOM 657 N N . THR A 1 82 ? -5.789 5.470 17.919 1.00 96.25 82 THR A N 1
ATOM 658 C CA . THR A 1 82 ? -6.496 6.582 17.265 1.00 96.25 82 THR A CA 1
ATOM 659 C C . THR A 1 82 ? -5.650 7.214 16.157 1.00 96.25 82 THR A C 1
ATOM 661 O O . THR A 1 82 ? -4.461 7.472 16.369 1.00 96.25 82 THR A O 1
ATOM 664 N N . GLY A 1 83 ? -6.272 7.535 15.022 1.00 96.50 83 GLY A N 1
ATOM 665 C CA . GLY A 1 83 ? -5.598 8.147 13.873 1.00 96.50 83 GLY A CA 1
ATOM 666 C C . GLY A 1 83 ? -4.937 7.146 12.920 1.00 96.50 83 GLY A C 1
ATOM 667 O O . GLY A 1 83 ? -4.271 7.575 11.982 1.00 96.50 83 GLY A O 1
ATOM 668 N N . THR A 1 8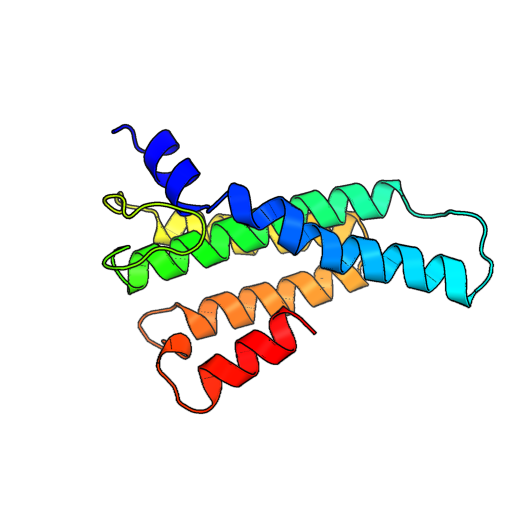4 ? -5.127 5.835 13.121 1.00 97.94 84 THR A N 1
ATOM 669 C CA . THR A 1 84 ? -4.623 4.796 12.205 1.00 97.94 84 THR A CA 1
ATOM 670 C C . THR A 1 84 ? -5.233 4.934 10.813 1.00 97.94 84 THR A C 1
ATOM 672 O O . THR A 1 84 ? -4.485 4.929 9.840 1.00 97.94 84 THR A O 1
ATOM 675 N N . ALA A 1 85 ? -6.543 5.189 10.702 1.00 97.88 85 ALA A N 1
ATOM 676 C CA . ALA A 1 85 ? -7.162 5.517 9.413 1.00 97.88 85 ALA A CA 1
ATOM 677 C C . ALA A 1 85 ? -6.499 6.715 8.710 1.00 97.88 85 ALA A C 1
ATOM 679 O O . ALA A 1 85 ? -6.156 6.634 7.533 1.00 97.88 85 ALA A O 1
ATOM 680 N N . SER A 1 86 ? -6.277 7.821 9.429 1.00 98.12 86 SER A N 1
ATOM 681 C CA . SER A 1 86 ? -5.629 9.015 8.871 1.00 98.12 86 SER A CA 1
ATOM 682 C C . SER A 1 86 ? -4.211 8.718 8.389 1.00 98.12 86 SER A C 1
ATOM 684 O O . SER A 1 86 ? -3.858 9.103 7.278 1.00 98.12 86 SER A O 1
ATOM 686 N N . ALA A 1 87 ? -3.417 7.994 9.183 1.00 98.19 87 ALA A N 1
ATOM 687 C CA . ALA A 1 87 ? -2.094 7.535 8.767 1.00 98.19 87 ALA A CA 1
ATOM 688 C C . ALA A 1 87 ? -2.179 6.640 7.517 1.00 98.19 87 ALA A C 1
ATOM 690 O O . ALA A 1 87 ? -1.366 6.786 6.606 1.00 98.19 87 ALA A O 1
ATOM 691 N N . GLY A 1 88 ? -3.202 5.780 7.448 1.00 98.38 88 GLY A N 1
ATOM 692 C CA . GLY A 1 88 ? -3.543 4.952 6.293 1.00 98.38 88 GLY A CA 1
ATOM 693 C C . GLY A 1 88 ? -3.694 5.769 5.016 1.00 98.38 88 GLY A C 1
ATOM 694 O O . GLY A 1 88 ? -2.936 5.584 4.066 1.00 98.38 88 GLY A O 1
ATOM 695 N N . TYR A 1 89 ? -4.617 6.731 5.019 1.00 98.62 89 TYR A N 1
ATOM 696 C CA . TYR A 1 89 ? -4.849 7.608 3.870 1.00 98.62 89 TYR A CA 1
ATOM 697 C C . TYR A 1 89 ? -3.626 8.447 3.503 1.00 98.62 89 TYR A C 1
ATOM 699 O O . TYR A 1 89 ? -3.345 8.610 2.321 1.00 98.62 89 TYR A O 1
ATOM 707 N N . VAL A 1 90 ? -2.874 8.948 4.487 1.00 98.56 90 VAL A N 1
ATOM 708 C CA . VAL A 1 90 ? -1.641 9.708 4.229 1.00 98.56 90 VAL A CA 1
ATOM 709 C C . VAL A 1 90 ? -0.596 8.834 3.537 1.00 98.56 90 VAL A C 1
ATOM 711 O O . VAL A 1 90 ? 0.012 9.279 2.568 1.00 98.56 90 VAL A O 1
ATOM 714 N N . ALA A 1 91 ? -0.405 7.589 3.979 1.00 98.56 91 ALA A N 1
ATOM 715 C CA . ALA A 1 91 ? 0.532 6.665 3.344 1.00 98.56 91 ALA A CA 1
ATOM 716 C C . ALA A 1 91 ? 0.100 6.285 1.919 1.00 98.56 91 ALA A C 1
ATOM 718 O O . ALA A 1 91 ? 0.939 6.273 1.018 1.00 98.56 91 ALA A O 1
ATOM 719 N N . LEU A 1 92 ? -1.198 6.041 1.697 1.00 98.56 92 LEU A N 1
ATOM 720 C CA . LEU A 1 92 ? -1.754 5.782 0.363 1.00 98.56 92 LEU A CA 1
ATOM 721 C C . LEU A 1 92 ? -1.629 6.998 -0.563 1.00 98.56 92 LEU A C 1
ATOM 723 O O . LEU A 1 92 ? -1.299 6.853 -1.734 1.00 98.56 92 LEU A O 1
ATOM 727 N N . LEU A 1 93 ? -1.844 8.208 -0.049 1.00 98.62 93 LEU A N 1
ATOM 728 C CA . LEU A 1 93 ? -1.660 9.429 -0.827 1.00 98.62 93 LEU A CA 1
ATOM 729 C C . LEU A 1 93 ? -0.182 9.663 -1.157 1.00 98.62 93 LEU A C 1
ATOM 731 O O . LEU A 1 93 ? 0.135 10.077 -2.266 1.00 98.62 93 LEU A O 1
ATOM 735 N N . ALA A 1 94 ? 0.722 9.390 -0.212 1.00 98.62 94 ALA A N 1
ATOM 736 C CA . ALA A 1 94 ? 2.158 9.574 -0.385 1.00 98.62 94 ALA A CA 1
ATOM 737 C C . ALA A 1 94 ? 2.790 8.531 -1.319 1.00 98.62 94 ALA A C 1
ATOM 739 O O . ALA A 1 94 ? 3.768 8.847 -1.995 1.00 98.62 94 ALA A O 1
ATOM 740 N N . CYS A 1 95 ? 2.255 7.308 -1.401 1.00 98.44 95 CYS A N 1
ATOM 741 C CA . CYS A 1 95 ? 2.844 6.275 -2.256 1.00 98.44 95 CYS A CA 1
ATOM 742 C C . CYS A 1 95 ? 2.783 6.638 -3.749 1.00 98.44 95 CYS A C 1
ATOM 744 O O . CYS A 1 95 ? 3.711 6.314 -4.486 1.00 98.44 95 CYS A O 1
ATOM 746 N N . VAL A 1 96 ? 1.749 7.366 -4.185 1.00 98.56 96 VAL A N 1
ATOM 747 C CA . VAL A 1 96 ? 1.548 7.763 -5.587 1.00 98.56 96 VAL A CA 1
ATOM 748 C C . VAL A 1 96 ? 2.659 8.683 -6.110 1.00 98.56 96 VAL A C 1
ATOM 750 O O . VAL A 1 96 ? 3.315 8.298 -7.079 1.00 98.56 96 VAL A O 1
ATOM 753 N N . PRO A 1 97 ? 2.941 9.862 -5.511 1.00 98.50 97 PRO A N 1
ATOM 754 C CA . PRO A 1 97 ? 4.030 10.715 -5.976 1.00 98.50 97 PRO A CA 1
ATOM 755 C C . PRO A 1 97 ? 5.396 10.039 -5.817 1.00 98.50 97 PRO A C 1
ATOM 757 O O . PRO A 1 97 ? 6.248 10.210 -6.682 1.00 98.50 97 PRO A O 1
ATOM 760 N N . VAL A 1 98 ? 5.601 9.222 -4.775 1.00 98.50 98 VAL A N 1
ATOM 761 C CA . VAL A 1 98 ? 6.845 8.449 -4.601 1.00 98.50 98 VAL A CA 1
ATOM 762 C C . VAL A 1 98 ? 7.041 7.465 -5.759 1.00 98.50 98 VAL A C 1
ATOM 764 O O . VAL A 1 98 ? 8.125 7.406 -6.334 1.00 98.50 98 VAL A O 1
ATOM 767 N N . ALA A 1 99 ? 5.994 6.739 -6.160 1.00 97.81 99 ALA A N 1
ATOM 768 C CA . ALA A 1 99 ? 6.045 5.844 -7.313 1.00 97.81 99 ALA A CA 1
ATOM 769 C C . ALA A 1 99 ? 6.239 6.610 -8.628 1.00 97.81 99 ALA A C 1
ATOM 771 O O . ALA A 1 99 ? 6.961 6.137 -9.505 1.00 97.81 99 ALA A O 1
ATOM 772 N N . TRP A 1 100 ? 5.634 7.794 -8.750 1.00 98.00 100 TRP A N 1
ATOM 773 C CA . TRP A 1 100 ? 5.741 8.649 -9.932 1.00 98.00 100 TRP A CA 1
ATOM 774 C C . TRP A 1 100 ? 7.176 9.118 -10.194 1.00 98.00 100 TRP A C 1
ATOM 776 O O . TRP A 1 100 ? 7.585 9.190 -11.351 1.00 98.00 100 TRP A O 1
ATOM 786 N N . VAL A 1 101 ? 7.954 9.392 -9.136 1.00 97.56 101 VAL A N 1
ATOM 787 C CA . VAL A 1 101 ? 9.395 9.694 -9.253 1.00 97.56 101 VAL A CA 1
ATOM 788 C C . VAL A 1 101 ? 10.153 8.523 -9.882 1.00 97.56 101 VAL A C 1
ATOM 790 O O . VAL A 1 101 ? 11.062 8.746 -10.676 1.00 97.56 101 VAL A O 1
ATOM 793 N N . GLY A 1 102 ? 9.765 7.284 -9.565 1.00 94.31 102 GLY A N 1
ATOM 794 C CA . GLY A 1 102 ? 10.351 6.094 -10.178 1.00 94.31 102 GLY A CA 1
ATOM 795 C C . GLY A 1 102 ? 9.955 5.930 -11.644 1.00 94.31 102 GLY A C 1
ATOM 796 O O . GLY A 1 102 ? 10.813 5.725 -12.499 1.00 94.31 102 GLY A O 1
ATOM 797 N N . SER A 1 103 ? 8.657 6.025 -11.946 1.00 94.44 103 SER A N 1
ATOM 798 C CA . SER A 1 103 ? 8.150 6.173 -13.313 1.00 94.44 103 SER A CA 1
ATOM 799 C C . SER A 1 103 ? 6.675 6.610 -13.326 1.00 94.44 103 SER A C 1
ATOM 801 O O . SER A 1 103 ? 5.922 6.246 -12.416 1.00 94.44 103 SER A O 1
ATOM 803 N N . PRO A 1 104 ? 6.194 7.294 -14.384 1.00 96.12 104 PRO A N 1
ATOM 804 C CA . PRO A 1 104 ? 4.775 7.636 -14.512 1.00 96.12 104 PRO A CA 1
ATOM 805 C C . PRO A 1 104 ? 3.845 6.415 -14.487 1.00 96.12 104 PRO A C 1
ATOM 807 O O . PRO A 1 104 ? 2.763 6.472 -13.905 1.00 96.12 104 PRO A O 1
ATOM 810 N N . LEU A 1 105 ? 4.273 5.292 -15.078 1.00 94.31 105 LEU A N 1
ATOM 811 C CA . LEU A 1 105 ? 3.483 4.059 -15.096 1.00 94.31 105 LEU A CA 1
ATOM 812 C C . LEU A 1 105 ? 3.342 3.468 -13.689 1.00 94.31 105 LEU A C 1
ATOM 814 O O . LEU A 1 105 ? 2.239 3.107 -13.283 1.00 94.31 105 LEU A O 1
ATOM 818 N N . SER A 1 106 ? 4.434 3.433 -12.922 1.00 94.88 106 SER A N 1
ATOM 819 C CA . SER A 1 106 ? 4.408 3.009 -11.520 1.00 94.88 106 SER A CA 1
ATOM 820 C C . SER A 1 106 ? 3.518 3.921 -10.677 1.00 94.88 106 SER A C 1
ATOM 822 O O . SER A 1 106 ? 2.786 3.432 -9.822 1.00 94.88 106 SER A O 1
ATOM 824 N N . GLY A 1 107 ? 3.544 5.234 -10.931 1.00 97.31 107 GLY A N 1
ATOM 825 C CA . GLY A 1 107 ? 2.654 6.203 -10.291 1.00 97.31 107 GLY A CA 1
ATOM 826 C C . GLY A 1 107 ? 1.174 5.931 -10.574 1.00 97.31 107 GLY A C 1
ATOM 827 O O . GLY A 1 107 ? 0.365 5.905 -9.647 1.00 97.31 107 GLY A O 1
ATOM 828 N N . ALA A 1 108 ? 0.820 5.659 -11.832 1.00 97.44 108 ALA A N 1
ATOM 829 C CA . ALA A 1 108 ? -0.543 5.288 -12.211 1.00 97.44 108 ALA A CA 1
ATOM 830 C C . ALA A 1 108 ? -0.985 3.966 -11.559 1.00 97.44 108 ALA A C 1
ATOM 832 O O . ALA A 1 108 ? -2.079 3.896 -10.999 1.00 97.44 108 ALA A O 1
ATOM 833 N N . ALA A 1 109 ? -0.124 2.944 -11.566 1.00 95.75 109 ALA A N 1
ATOM 834 C CA . ALA A 1 109 ? -0.394 1.669 -10.903 1.00 95.75 109 ALA A CA 1
ATOM 835 C C . ALA A 1 109 ? -0.593 1.849 -9.387 1.00 95.75 109 ALA A C 1
ATOM 837 O O . ALA A 1 109 ? -1.567 1.352 -8.826 1.00 95.75 109 ALA A O 1
ATOM 838 N N . ALA A 1 110 ? 0.266 2.635 -8.731 1.00 97.31 110 ALA A N 1
ATOM 839 C CA . ALA A 1 110 ? 0.134 2.952 -7.313 1.00 97.31 110 ALA A CA 1
ATOM 840 C C . ALA A 1 110 ? -1.183 3.683 -7.004 1.00 97.31 110 ALA A C 1
ATOM 842 O O . ALA A 1 110 ? -1.818 3.379 -5.997 1.00 97.31 110 ALA A O 1
ATOM 843 N N . ALA A 1 111 ? -1.628 4.598 -7.874 1.00 98.19 111 ALA A N 1
ATOM 844 C CA . ALA A 1 111 ? -2.907 5.288 -7.718 1.00 98.19 111 ALA A CA 1
ATOM 845 C C . ALA A 1 111 ? -4.098 4.322 -7.803 1.00 98.19 111 ALA A C 1
ATOM 847 O O . ALA A 1 111 ? -4.993 4.380 -6.960 1.00 98.19 111 ALA A O 1
ATOM 848 N N . VAL A 1 112 ? -4.087 3.399 -8.772 1.00 97.31 112 VAL A N 1
ATOM 849 C CA . VAL A 1 112 ? -5.113 2.351 -8.886 1.00 97.31 112 VAL A CA 1
ATOM 850 C C . VAL A 1 112 ? -5.125 1.483 -7.628 1.00 97.31 112 VAL A C 1
ATOM 852 O O . VAL A 1 112 ? -6.177 1.325 -7.010 1.00 97.31 112 VAL A O 1
ATOM 855 N N . CYS A 1 113 ? -3.968 0.988 -7.186 1.00 97.25 113 CYS A N 1
ATOM 856 C CA . CYS A 1 113 ? -3.880 0.163 -5.982 1.00 97.25 113 CYS A CA 1
ATOM 857 C C . CYS A 1 113 ? -4.303 0.918 -4.716 1.00 97.25 113 CYS A C 1
ATOM 859 O O . CYS A 1 113 ? -4.965 0.339 -3.859 1.00 97.25 113 CYS A O 1
ATOM 861 N N . ALA A 1 114 ? -3.980 2.208 -4.597 1.00 98.06 114 ALA A N 1
ATOM 862 C CA . ALA A 1 114 ? -4.416 3.039 -3.480 1.00 98.06 114 ALA A CA 1
ATOM 863 C C . ALA A 1 114 ? -5.945 3.186 -3.449 1.00 98.06 114 ALA A C 1
ATOM 865 O O . ALA A 1 114 ? -6.552 3.031 -2.391 1.00 98.06 114 ALA A O 1
ATOM 866 N N . VAL A 1 115 ? -6.585 3.419 -4.600 1.00 97.75 115 VAL A N 1
ATOM 867 C CA . VAL A 1 115 ? -8.053 3.468 -4.702 1.00 97.75 115 VAL A CA 1
ATOM 868 C C . VAL A 1 115 ? -8.671 2.118 -4.339 1.00 97.75 115 VAL A C 1
ATOM 870 O O . VAL A 1 115 ? -9.614 2.073 -3.549 1.00 97.75 115 VAL A O 1
ATOM 873 N N . LEU A 1 116 ? -8.121 1.014 -4.851 1.00 97.25 116 LEU A N 1
ATOM 874 C CA . LEU A 1 116 ? -8.597 -0.330 -4.522 1.00 97.25 116 LEU A CA 1
ATOM 875 C C . LEU A 1 116 ? -8.439 -0.646 -3.032 1.00 97.25 116 LEU A C 1
ATOM 877 O O . LEU A 1 116 ? -9.357 -1.208 -2.442 1.00 97.25 116 LEU A O 1
ATOM 881 N N . ALA A 1 117 ? -7.336 -0.233 -2.401 1.00 97.12 117 ALA A N 1
ATOM 882 C CA . ALA A 1 117 ? -7.139 -0.367 -0.959 1.00 97.12 117 ALA A CA 1
ATOM 883 C C . ALA A 1 117 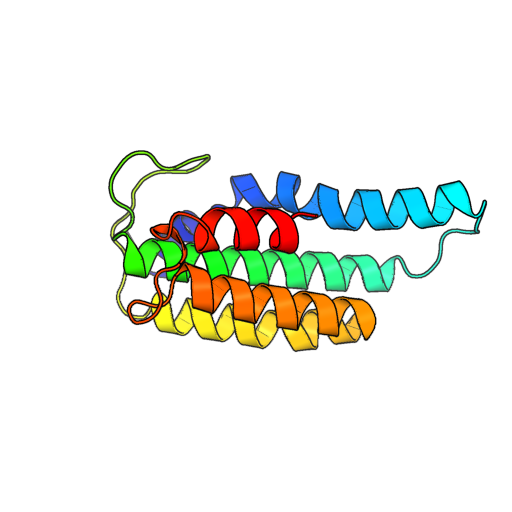? -8.215 0.395 -0.168 1.00 97.12 117 ALA A C 1
ATOM 885 O O . ALA A 1 117 ? -8.766 -0.131 0.797 1.00 97.12 117 ALA A O 1
ATOM 886 N N . VAL A 1 118 ? -8.588 1.603 -0.606 1.00 97.44 118 VAL A N 1
ATOM 887 C CA . VAL A 1 118 ? -9.707 2.343 -0.002 1.00 97.44 118 VAL A CA 1
ATOM 888 C C . VAL A 1 118 ? -11.029 1.605 -0.211 1.00 97.44 118 VAL A C 1
ATOM 890 O O . VAL A 1 118 ? -11.785 1.446 0.740 1.00 97.44 118 VAL A O 1
ATOM 893 N N . PHE A 1 119 ? -11.323 1.108 -1.412 1.00 96.31 119 PHE A N 1
ATOM 894 C CA . PHE A 1 119 ? -12.570 0.371 -1.668 1.00 96.31 119 PHE A CA 1
ATOM 895 C C . PHE A 1 119 ? -12.672 -0.908 -0.837 1.00 96.31 119 PHE A C 1
ATOM 897 O O . PHE A 1 119 ? -13.745 -1.260 -0.342 1.00 96.31 119 PHE A O 1
ATOM 904 N N . TYR A 1 120 ? -11.538 -1.570 -0.641 1.00 95.69 120 TYR A N 1
ATOM 905 C CA . TYR A 1 1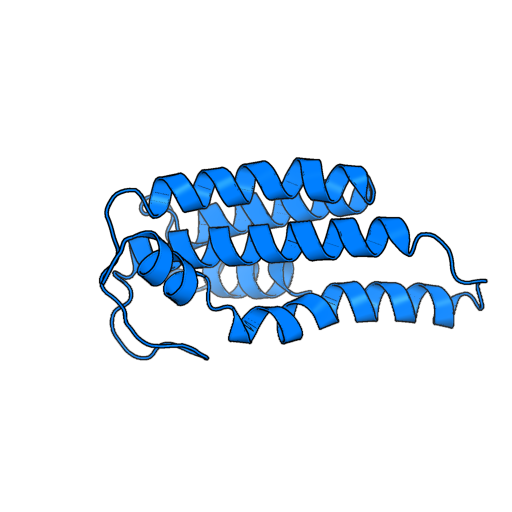20 ? -11.432 -2.775 0.158 1.00 95.69 120 TYR A CA 1
ATOM 906 C C . TYR A 1 120 ? -11.720 -2.524 1.641 1.00 95.69 120 TYR A C 1
ATOM 908 O O . TYR A 1 120 ? -12.445 -3.313 2.248 1.00 95.69 120 TYR A O 1
ATOM 916 N N . SER A 1 121 ? -11.206 -1.422 2.200 1.00 96.06 121 SER A N 1
ATOM 917 C CA . SER A 1 121 ? -11.116 -1.221 3.655 1.00 96.06 121 SER A CA 1
ATOM 918 C C . SER A 1 121 ? -11.934 -0.047 4.210 1.00 96.06 121 SER A C 1
ATOM 920 O O . SER A 1 121 ? -12.071 0.083 5.423 1.00 96.06 121 SER A O 1
ATOM 922 N N . HIS A 1 122 ? -12.470 0.845 3.375 1.00 94.75 122 HIS A N 1
ATOM 923 C CA . HIS A 1 122 ? -13.259 1.985 3.851 1.00 94.75 122 HIS A CA 1
ATOM 924 C C . HIS A 1 122 ? -14.618 1.504 4.397 1.00 94.75 122 HIS A C 1
ATOM 926 O O . HIS A 1 122 ? -15.309 0.783 3.679 1.00 94.75 122 HIS A O 1
ATOM 932 N N . PRO A 1 123 ? -15.087 1.947 5.585 1.00 92.75 123 PRO A N 1
ATOM 933 C CA . PRO A 1 123 ? -16.321 1.438 6.204 1.00 92.75 123 PRO A CA 1
ATOM 934 C C . PRO A 1 123 ? -17.581 1.545 5.336 1.00 92.75 123 PRO A C 1
ATOM 936 O O . PRO A 1 123 ? -18.444 0.679 5.379 1.00 92.75 123 PRO A O 1
ATOM 939 N N . ALA A 1 124 ? -17.684 2.602 4.527 1.00 93.62 124 ALA A N 1
ATOM 940 C CA . ALA A 1 124 ? -18.803 2.790 3.599 1.00 93.62 124 ALA A CA 1
ATOM 941 C C . ALA A 1 124 ? -18.796 1.839 2.383 1.00 93.62 124 ALA A C 1
ATOM 943 O O . ALA A 1 124 ? -19.807 1.743 1.696 1.00 93.62 124 ALA A O 1
ATOM 944 N N . LEU A 1 125 ? -17.666 1.188 2.083 1.00 93.06 125 LEU A N 1
ATOM 945 C CA . LEU A 1 125 ? -17.494 0.332 0.905 1.00 93.06 125 LEU A CA 1
ATOM 946 C C . LEU A 1 125 ? -17.245 -1.123 1.309 1.00 93.06 125 LEU A C 1
ATOM 948 O O . LEU A 1 125 ? -17.981 -2.004 0.875 1.00 93.06 125 LEU A O 1
ATOM 952 N N . ALA A 1 126 ? -16.230 -1.358 2.146 1.00 93.12 126 ALA A N 1
ATOM 953 C CA . ALA A 1 126 ? -15.887 -2.639 2.762 1.00 93.12 126 ALA A CA 1
ATOM 954 C C . ALA A 1 126 ? -15.918 -3.829 1.784 1.00 93.12 126 ALA A C 1
ATOM 956 O O . ALA A 1 126 ? -16.416 -4.912 2.109 1.00 93.12 126 ALA A O 1
ATOM 957 N N . TRP A 1 127 ? -15.368 -3.651 0.573 1.00 94.94 127 TRP A N 1
ATOM 958 C CA . TRP A 1 127 ? -15.380 -4.692 -0.462 1.00 94.94 127 TRP A CA 1
ATOM 959 C C . TRP A 1 127 ? -14.673 -5.974 -0.036 1.00 94.94 127 TRP A C 1
ATOM 961 O O . TRP A 1 127 ? -14.955 -7.024 -0.607 1.00 94.94 127 TRP A O 1
ATOM 971 N N . LYS A 1 128 ? -13.829 -5.921 1.000 1.00 90.06 128 LYS A N 1
ATOM 972 C CA . LYS A 1 128 ? -13.272 -7.097 1.669 1.00 90.06 128 LYS A CA 1
ATOM 973 C C . LYS A 1 128 ? -14.323 -8.162 2.006 1.00 90.06 128 LYS A C 1
ATOM 975 O O . LYS A 1 128 ? -14.052 -9.345 1.829 1.00 90.06 128 LYS A O 1
ATOM 980 N N . GLY A 1 129 ? -15.511 -7.755 2.459 1.00 90.12 129 GLY A N 1
ATOM 981 C CA . GLY A 1 129 ? -16.618 -8.666 2.773 1.00 90.12 129 GLY A CA 1
ATOM 982 C C . GLY A 1 129 ? -17.523 -9.002 1.581 1.00 90.12 129 GLY A C 1
ATOM 983 O O . GLY A 1 129 ? -18.445 -9.802 1.718 1.00 90.12 129 GLY A O 1
ATOM 984 N N . HIS A 1 130 ? -17.298 -8.390 0.414 1.00 92.94 130 HIS A N 1
ATOM 985 C CA . HIS A 1 130 ? -18.144 -8.563 -0.763 1.00 92.94 130 HIS A CA 1
ATOM 986 C C . HIS A 1 130 ? -17.709 -9.794 -1.581 1.00 92.94 130 HIS A C 1
ATOM 988 O O . HIS A 1 130 ? -16.525 -9.897 -1.918 1.00 92.94 130 HIS A O 1
ATOM 994 N N . PRO A 1 131 ? -18.639 -10.675 -2.010 1.00 92.12 131 PRO A N 1
ATOM 995 C CA . PRO A 1 131 ? -18.308 -11.939 -2.683 1.00 92.12 131 PRO A CA 1
ATOM 996 C C . PRO A 1 131 ? -17.545 -11.770 -4.002 1.00 92.12 131 PRO A C 1
ATOM 998 O O . PRO A 1 131 ? -16.840 -12.679 -4.421 1.00 92.12 131 PRO A O 1
ATOM 1001 N N . VAL A 1 132 ? -17.668 -10.610 -4.654 1.00 92.19 132 VAL A N 1
ATOM 1002 C CA . VAL A 1 132 ? -16.937 -10.281 -5.894 1.00 92.19 132 VAL A CA 1
ATOM 1003 C C . VAL A 1 132 ? -15.862 -9.220 -5.661 1.00 92.19 132 VAL A C 1
ATOM 1005 O O . VAL A 1 132 ? -14.816 -9.245 -6.301 1.00 92.19 132 VAL A O 1
ATOM 1008 N N . GLY A 1 133 ? -16.095 -8.298 -4.723 1.00 91.00 133 GLY A N 1
ATOM 1009 C CA . GLY A 1 133 ? -15.246 -7.118 -4.545 1.00 91.00 133 GLY A CA 1
ATOM 1010 C C . GLY A 1 133 ? -13.895 -7.493 -3.949 1.00 91.00 133 GLY A C 1
ATOM 1011 O O . GLY A 1 133 ? -12.859 -7.064 -4.449 1.00 91.00 133 GLY A O 1
ATOM 1012 N N . GLY A 1 134 ? -13.905 -8.363 -2.937 1.00 89.94 134 GLY A N 1
ATOM 1013 C CA . GLY A 1 134 ? -12.692 -8.867 -2.307 1.00 89.94 134 GLY A CA 1
ATOM 1014 C C . GLY A 1 134 ? -11.812 -9.641 -3.292 1.00 89.94 134 GLY A C 1
ATOM 1015 O O . GLY A 1 134 ? -10.641 -9.285 -3.449 1.00 89.94 134 GLY A O 1
ATOM 1016 N N . PRO A 1 135 ? -12.347 -10.649 -4.008 1.00 91.31 135 PRO A N 1
ATOM 1017 C CA . PRO A 1 135 ? -11.592 -11.354 -5.040 1.00 91.31 135 PRO A CA 1
ATOM 1018 C C . PRO A 1 135 ? -11.049 -10.431 -6.135 1.00 91.31 135 PRO A C 1
ATOM 1020 O O . PRO A 1 135 ? -9.875 -10.536 -6.476 1.00 91.31 135 PRO A O 1
ATOM 1023 N N . PHE A 1 136 ? -11.854 -9.486 -6.635 1.00 92.75 136 PHE A N 1
ATOM 1024 C CA . PHE A 1 136 ? -11.419 -8.535 -7.661 1.00 92.75 136 PHE A CA 1
ATOM 1025 C C . PHE A 1 136 ? -10.227 -7.687 -7.203 1.00 92.75 136 PHE A C 1
ATOM 1027 O O . PHE A 1 136 ? -9.231 -7.598 -7.917 1.00 92.75 136 PHE A O 1
ATOM 1034 N N . VAL A 1 137 ? -10.294 -7.111 -5.997 1.00 91.44 137 VAL A N 1
ATOM 1035 C CA . VAL A 1 137 ? -9.195 -6.302 -5.448 1.00 91.44 137 VAL A CA 1
ATOM 1036 C C . VAL A 1 137 ? -7.919 -7.126 -5.301 1.00 91.44 137 VAL A C 1
ATOM 1038 O O . VAL A 1 137 ? -6.849 -6.626 -5.625 1.00 91.44 137 VAL A O 1
ATOM 1041 N N . ASN A 1 138 ? -8.007 -8.380 -4.852 1.00 87.94 138 ASN A N 1
ATOM 1042 C CA . ASN A 1 138 ? -6.822 -9.230 -4.727 1.00 87.94 138 ASN A CA 1
ATOM 1043 C C . ASN A 1 138 ? -6.225 -9.584 -6.098 1.00 87.94 138 ASN A C 1
ATOM 1045 O O . ASN A 1 138 ? -5.011 -9.538 -6.258 1.00 87.94 138 ASN A O 1
ATOM 1049 N N . VAL A 1 139 ? -7.054 -9.889 -7.100 1.00 87.62 139 VAL A N 1
ATOM 1050 C CA . VAL A 1 139 ? -6.568 -10.196 -8.454 1.00 87.62 139 VAL A CA 1
ATOM 1051 C C . VAL A 1 139 ? -5.882 -8.984 -9.080 1.00 87.62 139 VAL A C 1
ATOM 1053 O O . VAL A 1 139 ? -4.778 -9.119 -9.585 1.00 87.62 139 VAL A O 1
ATOM 1056 N N . VAL A 1 140 ? -6.500 -7.804 -9.021 1.00 88.12 140 VAL A N 1
ATOM 1057 C CA . VAL A 1 140 ? -5.957 -6.590 -9.658 1.00 88.12 140 VAL A CA 1
ATOM 1058 C C . VAL A 1 140 ? -4.833 -5.952 -8.838 1.00 88.12 140 VAL A C 1
ATOM 1060 O O . VAL A 1 140 ? -3.945 -5.317 -9.388 1.00 88.12 140 VAL A O 1
ATOM 1063 N N . GLY A 1 141 ? -4.862 -6.089 -7.513 1.00 79.00 141 GLY A N 1
ATOM 1064 C CA . GLY A 1 141 ? -3.837 -5.522 -6.636 1.00 79.00 141 GLY A CA 1
ATOM 1065 C C . GLY A 1 141 ? -2.520 -6.304 -6.642 1.00 79.00 141 GLY A C 1
ATOM 1066 O O . GLY A 1 141 ? -1.477 -5.724 -6.337 1.00 79.00 141 GLY A O 1
ATOM 1067 N N . TYR A 1 142 ? -2.562 -7.601 -6.970 1.00 71.75 142 TYR A N 1
ATOM 1068 C CA . TYR A 1 142 ? -1.392 -8.487 -6.992 1.00 71.75 142 TYR A CA 1
ATOM 1069 C C . TYR A 1 142 ? -1.001 -9.004 -8.387 1.00 71.75 142 TYR A C 1
ATOM 1071 O O . TYR A 1 142 ? 0.099 -9.539 -8.513 1.00 71.75 142 TYR A O 1
ATOM 1079 N N . GLY A 1 143 ? -1.870 -8.898 -9.397 1.00 55.59 143 GLY A N 1
ATOM 1080 C CA . GLY A 1 143 ? -1.640 -9.357 -10.776 1.00 55.59 143 GLY A CA 1
ATOM 1081 C C . GLY A 1 143 ? -1.379 -8.217 -11.746 1.00 55.59 143 GLY A C 1
ATOM 1082 O O . GLY A 1 143 ? -0.633 -8.464 -12.718 1.00 55.59 143 GLY A O 1
#

Radius of gyration: 15.71 Å; Cα contacts (8 Å, |Δi|>4): 181; chains: 1; bounding box: 40×25×48 Å